Protein AF-A0A0C9PPQ0-F1 (afdb_monomer)

Sequence (159 aa):
MIILRGIDTSIFSTKIRKRFALRLSNYIRGSSIMSFKEEKEKYLKMSREEKMQHYKSDITTLEQILTLPNYFQKNKGVRVSYDLANKLSMWQGDITSLEIDAIVNAANSSLMGGGGVDGAIHRAAGPNLKKECATLNGCSVGEAKITGGYKLPAKRTIQ

Mean predicted aligned error: 10.85 Å

InterPro domains:
  IPR002589 Macro domain [PF01661] (104-157)
  IPR002589 Macro domain [PS51154] (75-159)
  IPR002589 Macro domain [SM00506] (87-158)
  IPR043472 Macro domain-like [G3DSA:3.40.220.10] (32-159)
  IPR043472 Macro domain-like [SSF52949] (69-153)

Organism: NCBI:txid64838

Secondary structure (DSSP, 8-state):
--------GGGS-HHHHHHHHHHHHHHHHHS----HHHHHHHHHHS-HHHHHTT--S--EEGGGSPBHHHHTTT-TT--S-HHHHTT-B---S-GGGEESSEEE----TT-S--SHHHHHHHHHH-HHHHHHHTTTT---TT---EEE-TTSSSSEEE-

Radius of gyration: 22.87 Å; Cα contacts (8 Å, |Δi|>4): 194; chains: 1; bounding box: 73×29×52 Å

Nearest PDB structures (foldseek):
  6y4y-assembly1_A  TM=9.584E-01  e=3.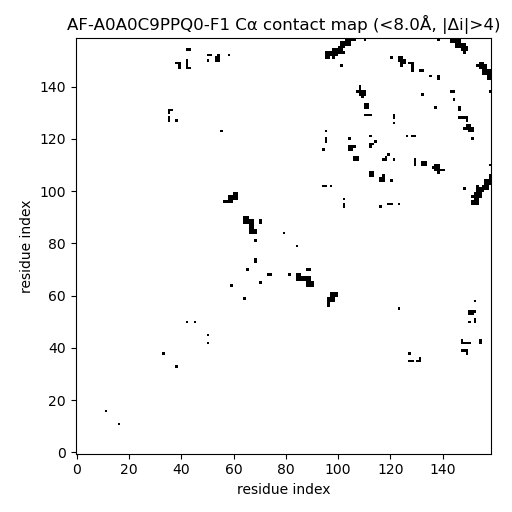527E-14  Escherichia coli K-12
  6y73-assembly5_E  TM=9.334E-01  e=3.763E-14  Homo sapiens
  6y73-assembly8_H  TM=9.447E-01  e=7.688E-14  Homo sapiens
  4iqy-assembly1_A  TM=9.299E-01  e=5.929E-14  Homo sapiens
  2x47-assembly1_A  TM=9.265E-01  e=3.007E-13  Homo sapiens

Foldseek 3Di:
DDDDPDDDCVPDDPVVVVVVVVVVVVVCVVPPPDALVNLLVVLLPDDLVRLVVLADDAADEPVNFDFQCRVVVPDPDDPDDPVVSRVHTDDDDLQLRYLEQEDEDPDDQQQQADDDNSVVQDVQQDDSSNVVSNVV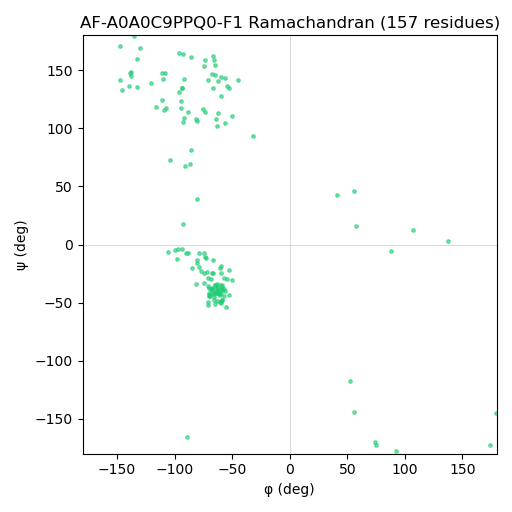RGADVPDWDKDASHSGSHRIYID

Structure (mmCIF, N/CA/C/O backbone):
data_AF-A0A0C9PPQ0-F1
#
_entry.id   AF-A0A0C9PPQ0-F1
#
loop_
_atom_site.group_PDB
_atom_site.id
_atom_site.type_symbol
_atom_site.label_atom_id
_atom_site.label_alt_id
_atom_site.label_comp_id
_atom_site.label_asym_id
_atom_site.label_entity_id
_atom_site.label_seq_id
_atom_site.pdbx_PDB_ins_code
_atom_site.Cartn_x
_atom_site.Cartn_y
_atom_site.Cartn_z
_atom_site.occupancy
_atom_site.B_iso_or_equiv
_atom_site.auth_seq_id
_atom_site.auth_comp_id
_atom_site.auth_asym_id
_atom_site.auth_atom_id
_atom_site.pdb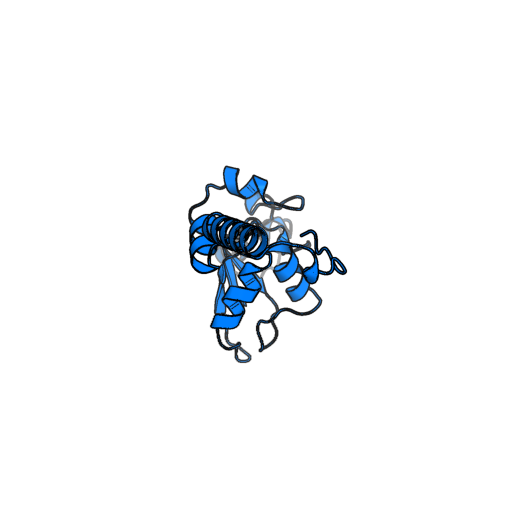x_PDB_model_num
ATOM 1 N N . MET A 1 1 ? 21.608 13.460 -11.856 1.00 28.03 1 MET A N 1
ATOM 2 C CA . MET A 1 1 ? 21.918 12.983 -13.220 1.00 28.03 1 MET A CA 1
ATOM 3 C C . MET A 1 1 ? 22.376 14.187 -14.029 1.00 28.03 1 MET A C 1
ATOM 5 O O . MET A 1 1 ? 21.540 14.999 -14.390 1.00 28.03 1 MET A O 1
ATOM 9 N N . ILE A 1 2 ? 23.686 14.366 -14.215 1.00 22.92 2 ILE A N 1
ATOM 10 C CA . ILE A 1 2 ? 24.225 15.450 -15.050 1.00 22.92 2 ILE A CA 1
ATOM 11 C C . ILE A 1 2 ? 24.382 14.872 -16.456 1.00 22.92 2 ILE A C 1
ATOM 13 O O . ILE A 1 2 ? 25.225 14.004 -16.670 1.00 22.92 2 ILE A O 1
ATOM 17 N N . ILE A 1 3 ? 23.540 15.300 -17.394 1.00 29.92 3 ILE A N 1
ATOM 18 C CA . ILE A 1 3 ? 23.726 15.000 -18.815 1.00 29.92 3 ILE A CA 1
ATOM 19 C C . ILE A 1 3 ? 24.524 16.164 -19.402 1.00 29.92 3 ILE A C 1
ATOM 21 O O . ILE A 1 3 ? 23.980 17.245 -19.602 1.00 29.92 3 ILE A O 1
ATOM 25 N N . LEU A 1 4 ? 25.810 15.947 -19.679 1.00 31.17 4 LEU A N 1
ATOM 26 C CA . LEU A 1 4 ? 26.595 16.861 -20.508 1.00 31.17 4 LEU A CA 1
ATOM 27 C C . LEU A 1 4 ? 26.277 16.547 -21.975 1.00 31.17 4 LEU A C 1
ATOM 29 O O . LEU A 1 4 ? 26.704 15.518 -22.496 1.00 31.17 4 LEU A O 1
ATOM 33 N N . ARG A 1 5 ? 25.501 17.406 -22.641 1.00 30.50 5 ARG A N 1
ATOM 34 C CA . ARG A 1 5 ? 25.386 17.398 -24.106 1.00 30.50 5 ARG A CA 1
ATOM 35 C C . ARG A 1 5 ? 26.389 18.391 -24.689 1.00 30.50 5 ARG A C 1
ATOM 37 O O . ARG A 1 5 ? 26.464 19.514 -24.209 1.00 30.50 5 ARG A O 1
ATOM 44 N N . GLY A 1 6 ? 27.115 17.978 -25.731 1.00 42.84 6 GLY A N 1
ATOM 45 C CA . GLY A 1 6 ? 27.848 18.900 -26.609 1.00 42.84 6 GLY A CA 1
ATOM 46 C C . GLY A 1 6 ? 29.374 18.953 -26.486 1.00 42.84 6 GLY A C 1
ATOM 47 O O . GLY A 1 6 ? 29.967 19.857 -27.058 1.00 42.84 6 GLY A O 1
ATOM 48 N N . ILE A 1 7 ? 30.038 18.015 -25.800 1.00 47.72 7 ILE A N 1
ATOM 49 C CA . ILE A 1 7 ? 31.509 17.930 -25.864 1.00 47.72 7 ILE A CA 1
ATOM 50 C C . ILE A 1 7 ? 31.889 17.026 -27.037 1.00 47.72 7 ILE A C 1
ATOM 52 O O . ILE A 1 7 ? 31.605 15.826 -27.008 1.00 47.72 7 ILE A O 1
ATOM 56 N N . ASP A 1 8 ? 32.527 17.596 -28.059 1.00 45.91 8 ASP A N 1
ATOM 57 C CA . ASP A 1 8 ? 33.126 16.819 -29.138 1.00 45.91 8 ASP A CA 1
ATOM 58 C C . ASP A 1 8 ? 34.226 15.913 -28.563 1.00 45.91 8 ASP A C 1
ATOM 60 O O . ASP A 1 8 ? 35.250 16.353 -28.036 1.00 45.91 8 ASP A O 1
ATOM 64 N N . THR A 1 9 ? 33.985 14.606 -28.620 1.00 49.62 9 THR A N 1
ATOM 65 C CA . THR A 1 9 ? 34.904 13.610 -28.067 1.00 49.62 9 THR A CA 1
ATOM 66 C C . THR A 1 9 ? 36.098 13.343 -28.986 1.00 49.62 9 THR A C 1
ATOM 68 O O . THR A 1 9 ? 37.029 12.648 -28.562 1.00 49.62 9 THR A O 1
ATOM 71 N N . SER A 1 10 ? 36.116 13.902 -30.209 1.00 54.38 10 SER A N 1
ATOM 72 C CA . SER A 1 10 ? 37.212 13.829 -31.196 1.00 54.38 10 SER A CA 1
ATOM 73 C C . SER A 1 10 ? 38.566 14.297 -30.643 1.00 54.38 10 SER A C 1
ATOM 75 O O . SER A 1 10 ? 39.597 13.736 -31.002 1.00 54.38 10 SER A O 1
ATOM 77 N N . ILE A 1 11 ? 38.547 15.221 -29.680 1.00 56.34 11 ILE A N 1
ATOM 78 C CA . ILE A 1 11 ? 39.725 15.905 -29.121 1.00 56.34 11 ILE A CA 1
ATOM 79 C C . ILE A 1 11 ? 40.458 15.045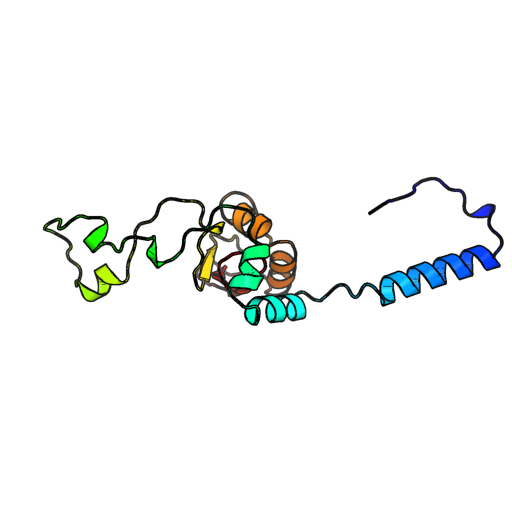 -28.069 1.00 56.34 11 ILE A C 1
ATOM 81 O O . ILE A 1 11 ? 41.612 15.294 -27.719 1.00 56.34 11 ILE A O 1
ATOM 85 N N . PHE A 1 12 ? 39.821 13.988 -27.554 1.00 56.72 12 PHE A N 1
ATOM 86 C CA . PHE A 1 12 ? 40.410 13.143 -26.515 1.00 56.72 12 PHE A CA 1
ATOM 87 C C . PHE A 1 12 ? 41.124 11.923 -27.098 1.00 56.72 12 PHE A C 1
ATOM 8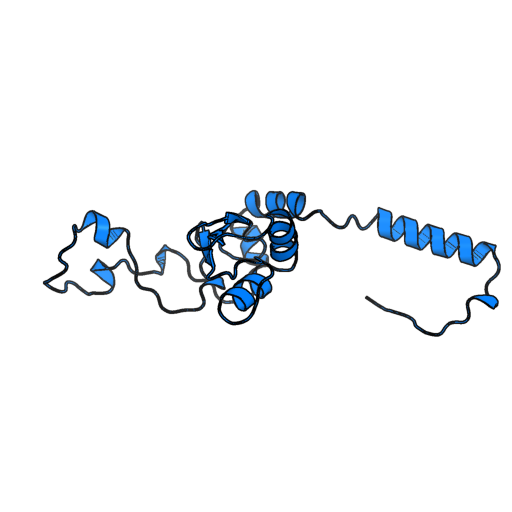9 O O . PHE A 1 12 ? 40.507 11.073 -27.743 1.00 56.72 12 PHE A O 1
ATOM 96 N N . SER A 1 13 ? 42.415 11.795 -26.767 1.00 60.91 13 SER A N 1
ATOM 97 C CA . SER A 1 13 ? 43.245 10.617 -27.049 1.00 60.91 13 SER A CA 1
ATOM 98 C C . SER A 1 13 ? 42.519 9.308 -26.712 1.00 60.91 13 SER A C 1
ATOM 100 O O . SER A 1 13 ? 41.856 9.190 -25.676 1.00 60.91 13 SER A O 1
ATOM 102 N N . THR A 1 14 ? 42.705 8.279 -27.544 1.00 63.31 14 THR A N 1
ATOM 103 C CA . THR A 1 14 ? 42.111 6.937 -27.406 1.00 63.31 14 THR A CA 1
ATOM 104 C C . THR A 1 14 ? 42.305 6.332 -26.007 1.00 63.31 14 THR A C 1
ATOM 106 O O . THR A 1 14 ? 41.436 5.608 -25.513 1.00 63.31 14 THR A O 1
ATOM 109 N N . LYS A 1 15 ? 43.407 6.673 -25.317 1.00 65.75 15 LYS A N 1
ATOM 110 C CA . LYS A 1 15 ? 43.662 6.276 -23.918 1.00 65.75 15 LYS A CA 1
ATOM 111 C C . LYS A 1 15 ? 42.670 6.904 -22.932 1.00 65.75 15 LYS A C 1
ATOM 113 O O . LYS A 1 15 ? 42.210 6.216 -22.024 1.00 65.75 15 LYS A O 1
ATOM 118 N N . ILE A 1 16 ? 42.312 8.175 -23.111 1.00 65.50 16 ILE A N 1
ATOM 119 C CA . ILE A 1 16 ? 41.387 8.905 -22.230 1.00 65.50 16 ILE A CA 1
ATOM 120 C C . ILE A 1 16 ? 39.964 8.371 -22.406 1.00 65.50 16 ILE A C 1
ATOM 122 O O . ILE A 1 16 ? 39.297 8.101 -21.409 1.00 65.50 16 ILE A O 1
ATOM 126 N N . ARG A 1 17 ? 39.538 8.099 -23.647 1.00 63.03 17 ARG A N 1
ATOM 127 C CA . ARG A 1 17 ? 38.227 7.487 -23.935 1.00 63.03 17 ARG A CA 1
ATOM 128 C C . ARG A 1 17 ? 38.064 6.124 -23.263 1.00 63.03 17 ARG A C 1
ATOM 130 O O . ARG A 1 17 ? 37.070 5.894 -22.578 1.00 63.03 17 ARG A O 1
ATOM 137 N N . LYS A 1 18 ? 39.067 5.244 -23.391 1.00 63.59 18 LYS A N 1
ATOM 138 C CA . LYS A 1 18 ? 39.062 3.930 -22.723 1.00 63.59 18 LYS A CA 1
ATOM 139 C C . LYS A 1 18 ? 39.024 4.071 -21.202 1.00 63.59 18 LYS A C 1
ATOM 141 O O . LYS A 1 18 ? 38.256 3.370 -20.553 1.00 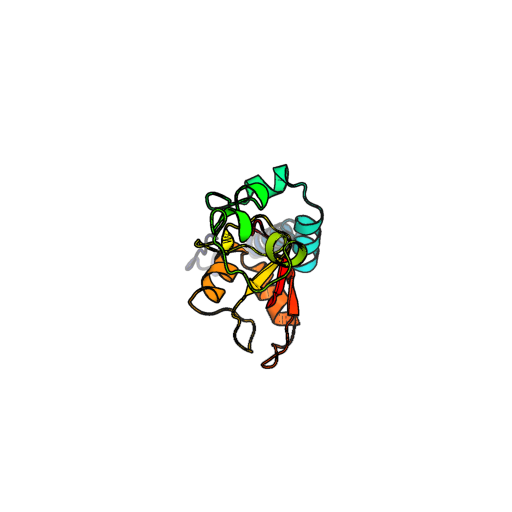63.59 18 LYS A O 1
ATOM 146 N N . ARG A 1 19 ? 39.798 5.000 -20.630 1.00 67.31 19 ARG A N 1
ATOM 147 C CA . ARG A 1 19 ? 39.849 5.228 -19.176 1.00 67.31 19 ARG A CA 1
ATOM 148 C C . ARG A 1 19 ? 38.539 5.804 -18.632 1.00 67.31 19 ARG A C 1
ATOM 150 O O . ARG A 1 19 ? 38.108 5.399 -17.557 1.00 67.31 19 ARG A O 1
ATOM 157 N N . PHE A 1 20 ? 37.880 6.686 -19.384 1.00 67.62 20 PHE A N 1
ATOM 158 C CA . PHE A 1 20 ? 36.571 7.233 -19.029 1.00 67.62 20 PHE A CA 1
ATOM 159 C C . PHE A 1 20 ? 35.473 6.166 -19.118 1.00 67.62 20 PHE A C 1
ATOM 161 O O . PHE A 1 20 ? 34.709 6.012 -18.172 1.00 67.62 20 PHE A O 1
ATOM 168 N N . ALA A 1 21 ? 35.456 5.356 -20.182 1.00 61.09 21 ALA A N 1
ATOM 169 C CA . ALA A 1 21 ? 34.521 4.239 -20.334 1.00 61.09 21 ALA A CA 1
ATOM 170 C C . ALA A 1 21 ? 34.696 3.168 -19.241 1.00 61.09 21 ALA A C 1
ATOM 172 O O . ALA A 1 21 ? 33.710 2.700 -18.678 1.00 61.09 21 ALA A O 1
ATOM 173 N N . LEU A 1 22 ? 35.938 2.828 -18.877 1.00 61.28 22 LEU A N 1
ATOM 174 C CA . LEU A 1 22 ? 36.236 1.931 -17.753 1.00 61.28 22 LEU A CA 1
ATOM 175 C C . LEU A 1 22 ? 35.777 2.516 -16.417 1.00 61.28 22 LEU A C 1
ATOM 177 O O . LEU A 1 22 ? 35.212 1.795 -15.603 1.00 61.28 22 LEU A O 1
ATOM 181 N N . ARG A 1 23 ? 35.975 3.819 -16.193 1.00 61.50 23 ARG A N 1
ATOM 182 C CA . ARG A 1 23 ? 35.533 4.495 -14.966 1.00 61.50 23 ARG A CA 1
ATOM 183 C C . ARG A 1 23 ? 34.009 4.583 -14.88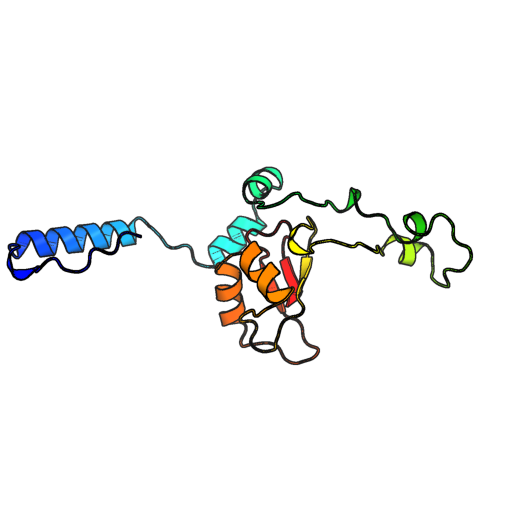5 1.00 61.50 23 ARG A C 1
ATOM 185 O O . ARG A 1 23 ? 33.466 4.355 -13.812 1.00 61.50 23 ARG A O 1
ATOM 192 N N . LEU A 1 24 ? 33.325 4.821 -16.007 1.00 60.53 24 LEU A N 1
ATOM 193 C CA . LEU A 1 24 ? 31.864 4.777 -16.100 1.00 60.53 24 LEU A CA 1
ATOM 194 C C . LEU A 1 24 ? 31.341 3.352 -15.871 1.00 60.53 24 LEU A C 1
ATOM 196 O O . LEU A 1 24 ? 30.427 3.156 -15.086 1.00 60.53 24 LEU A O 1
ATOM 200 N N . SER A 1 25 ? 31.968 2.347 -16.487 1.00 56.94 25 SER A N 1
ATOM 201 C CA . SER A 1 25 ? 31.645 0.929 -16.295 1.00 56.94 25 SER A CA 1
ATOM 202 C C . SER A 1 25 ? 31.884 0.468 -14.854 1.00 56.94 25 SER A C 1
ATOM 204 O O . SER A 1 25 ? 31.097 -0.309 -14.327 1.00 56.94 25 SER A O 1
ATOM 206 N N . ASN A 1 26 ? 32.934 0.955 -14.190 1.00 54.59 26 ASN A N 1
ATOM 207 C CA . ASN A 1 26 ? 33.207 0.664 -12.781 1.00 54.59 26 ASN A CA 1
ATOM 208 C C . ASN A 1 26 ? 32.265 1.429 -11.842 1.00 54.59 26 ASN A C 1
ATOM 210 O O . ASN A 1 26 ? 31.881 0.889 -10.815 1.00 54.59 26 ASN A O 1
ATOM 214 N N . TYR A 1 27 ? 31.841 2.642 -12.203 1.00 51.00 27 TYR A N 1
ATOM 215 C CA . TYR A 1 27 ? 30.813 3.388 -11.473 1.00 51.00 27 TYR A CA 1
ATOM 216 C C . TYR A 1 27 ? 29.435 2.721 -11.595 1.00 51.00 27 TYR A C 1
ATOM 218 O O . TYR A 1 27 ? 28.738 2.569 -10.600 1.00 51.00 27 TYR A O 1
ATOM 226 N N . ILE A 1 28 ? 29.077 2.238 -12.788 1.00 55.03 28 ILE A N 1
ATOM 227 C CA . ILE A 1 28 ? 27.855 1.456 -13.032 1.00 55.03 28 ILE A CA 1
ATOM 228 C C . ILE A 1 28 ? 27.931 0.092 -12.323 1.00 55.03 28 ILE A C 1
ATOM 230 O O . ILE A 1 28 ? 26.943 -0.344 -11.750 1.00 55.03 28 ILE A O 1
ATOM 234 N N . ARG A 1 29 ? 29.104 -0.560 -12.286 1.00 52.19 29 ARG A N 1
ATOM 235 C CA . ARG A 1 29 ? 29.321 -1.800 -11.514 1.00 52.19 29 ARG A CA 1
ATOM 236 C C . ARG A 1 29 ? 29.335 -1.584 -9.995 1.00 52.19 29 ARG A C 1
ATOM 238 O O . ARG A 1 29 ? 28.971 -2.496 -9.267 1.00 52.19 29 ARG A O 1
ATOM 245 N N . GLY A 1 30 ? 29.741 -0.404 -9.520 1.00 43.06 30 GLY A N 1
ATOM 246 C CA . GLY A 1 30 ? 29.730 -0.028 -8.100 1.00 43.06 30 GLY A CA 1
ATOM 247 C C . GLY A 1 30 ? 28.387 0.522 -7.608 1.00 43.06 30 GLY A C 1
ATOM 248 O O . GLY A 1 30 ? 28.109 0.489 -6.415 1.00 43.06 30 GLY A O 1
ATOM 249 N N . SER A 1 31 ? 27.532 0.995 -8.518 1.00 47.12 31 SER A N 1
ATOM 250 C CA . SER A 1 31 ? 26.158 1.421 -8.247 1.00 47.12 31 SER A CA 1
ATOM 251 C C . SER A 1 31 ? 25.196 0.342 -8.743 1.00 47.12 31 SER A C 1
ATOM 253 O O . SER A 1 31 ? 24.548 0.484 -9.777 1.00 47.12 31 SER A O 1
ATOM 255 N N . SER A 1 32 ? 25.142 -0.780 -8.021 1.00 52.16 32 SER A N 1
ATOM 256 C CA . SER A 1 32 ? 24.139 -1.821 -8.254 1.00 52.16 32 SER A CA 1
ATOM 257 C C . SER A 1 32 ? 22.742 -1.203 -8.144 1.00 52.16 32 SER A C 1
ATOM 259 O O . SER A 1 32 ? 22.277 -0.897 -7.045 1.00 52.16 32 SER A O 1
ATOM 261 N N . ILE A 1 33 ? 22.072 -0.986 -9.279 1.00 62.53 33 ILE A N 1
ATOM 262 C CA . ILE A 1 33 ? 20.646 -0.660 -9.301 1.00 62.53 33 ILE A CA 1
ATOM 263 C C . ILE A 1 33 ? 19.934 -1.883 -8.721 1.00 62.53 33 ILE A C 1
ATOM 265 O O . ILE A 1 33 ? 19.793 -2.886 -9.417 1.00 62.53 33 ILE A O 1
ATOM 269 N N . MET A 1 34 ? 19.519 -1.810 -7.452 1.00 73.06 34 MET A N 1
ATOM 270 C CA . MET A 1 34 ? 18.757 -2.889 -6.821 1.00 73.06 34 MET A CA 1
ATOM 271 C C . MET A 1 34 ? 17.546 -3.241 -7.689 1.00 73.06 34 MET A C 1
ATOM 273 O O . MET A 1 34 ? 16.819 -2.368 -8.182 1.00 73.06 34 MET A O 1
ATOM 277 N N . SER A 1 35 ? 17.328 -4.536 -7.880 1.00 92.38 35 SER A N 1
ATOM 278 C CA . SER A 1 35 ? 16.115 -5.037 -8.511 1.00 92.38 35 SER A CA 1
ATOM 279 C C . SER A 1 35 ? 14.899 -4.712 -7.638 1.00 92.38 35 SER A C 1
ATOM 281 O O . SER A 1 35 ? 14.995 -4.602 -6.413 1.00 92.38 35 SER A O 1
ATOM 283 N N . PHE A 1 36 ? 13.709 -4.615 -8.244 1.00 93.62 36 PHE A N 1
ATOM 284 C CA . PHE A 1 36 ? 12.487 -4.385 -7.463 1.00 93.62 36 PHE A CA 1
ATOM 285 C C . PHE A 1 36 ? 12.232 -5.508 -6.442 1.00 93.62 36 PHE A C 1
ATOM 287 O O . PHE A 1 36 ? 11.561 -5.265 -5.443 1.00 93.62 36 PHE A O 1
ATOM 294 N N . LYS A 1 37 ? 12.757 -6.720 -6.693 1.00 95.75 37 LYS A N 1
ATOM 295 C CA . LYS A 1 37 ? 12.646 -7.886 -5.808 1.00 95.75 37 LYS A CA 1
ATOM 296 C C . LYS A 1 37 ? 13.491 -7.705 -4.551 1.00 95.75 37 LYS A C 1
ATOM 298 O O . LYS A 1 37 ? 12.971 -7.856 -3.453 1.00 95.75 37 LYS A O 1
ATOM 303 N N . GLU A 1 38 ? 14.757 -7.324 -4.704 1.00 96.19 38 GLU A N 1
ATOM 304 C CA . GLU A 1 38 ? 15.638 -7.034 -3.565 1.00 96.19 38 GLU A CA 1
ATOM 305 C C . GLU A 1 38 ? 15.116 -5.846 -2.759 1.00 96.19 38 GLU A C 1
ATOM 307 O O . GLU A 1 38 ? 15.139 -5.864 -1.532 1.00 96.19 38 GLU A O 1
ATOM 312 N N . GLU A 1 39 ? 14.597 -4.819 -3.436 1.00 95.69 39 GLU A N 1
ATOM 313 C CA . GLU A 1 39 ? 14.041 -3.656 -2.750 1.00 95.69 39 GLU A CA 1
ATOM 314 C C . GLU A 1 39 ? 12.729 -3.982 -2.028 1.00 95.69 39 GLU A C 1
ATOM 316 O O . GLU A 1 39 ? 12.511 -3.514 -0.913 1.00 95.69 39 GLU A O 1
ATOM 321 N N . LYS A 1 40 ? 11.884 -4.837 -2.613 1.00 97.00 40 LYS A N 1
ATOM 322 C CA . LYS A 1 40 ? 10.694 -5.368 -1.943 1.00 97.00 40 LYS A CA 1
ATOM 323 C C . LYS A 1 40 ? 11.081 -6.128 -0.676 1.00 97.00 40 LYS A C 1
ATOM 325 O O . LYS A 1 40 ? 10.547 -5.828 0.386 1.00 97.00 40 LYS A O 1
ATOM 330 N N . GLU A 1 41 ? 12.030 -7.056 -0.767 1.00 97.56 41 GLU A N 1
ATOM 331 C CA . GLU A 1 41 ? 12.519 -7.813 0.391 1.00 97.56 41 GLU A CA 1
ATOM 332 C C . GLU A 1 41 ? 13.117 -6.903 1.465 1.00 97.56 41 GLU A C 1
ATOM 334 O O . GLU A 1 41 ? 12.830 -7.083 2.647 1.00 97.56 41 GLU A O 1
ATOM 339 N N . LYS A 1 42 ? 13.885 -5.885 1.060 1.00 96.56 42 LYS A N 1
ATOM 340 C CA . LYS A 1 42 ? 14.409 -4.862 1.968 1.00 96.56 42 LYS A CA 1
ATOM 341 C C . LYS A 1 42 ? 13.280 -4.195 2.755 1.00 96.56 42 LYS A C 1
ATOM 343 O O . LYS A 1 42 ? 13.337 -4.178 3.977 1.00 96.56 42 LYS A O 1
ATOM 348 N N . TYR A 1 43 ? 12.255 -3.668 2.081 1.00 96.62 43 TYR A N 1
ATOM 349 C CA . TYR A 1 43 ? 11.147 -2.977 2.754 1.00 96.62 43 TYR A CA 1
ATOM 350 C C . TYR A 1 43 ? 10.268 -3.906 3.598 1.00 96.62 43 TYR A C 1
ATOM 352 O O . TYR A 1 43 ? 9.707 -3.458 4.593 1.00 96.62 43 TYR A O 1
ATOM 360 N N . LEU A 1 44 ? 10.139 -5.182 3.226 1.00 96.12 44 LEU A N 1
ATOM 361 C CA . LEU A 1 44 ? 9.366 -6.156 4.002 1.00 96.12 44 LEU A CA 1
ATOM 362 C C . LEU A 1 44 ? 10.074 -6.613 5.282 1.00 96.12 44 LEU A C 1
ATOM 364 O O . LEU A 1 44 ? 9.397 -7.042 6.212 1.00 96.12 44 LEU A O 1
ATOM 368 N N . LYS A 1 45 ? 11.408 -6.535 5.325 1.00 96.75 45 LYS A N 1
ATOM 369 C CA . LYS A 1 45 ? 12.230 -6.918 6.486 1.00 96.75 45 LYS A CA 1
ATOM 370 C C . LYS A 1 45 ? 12.643 -5.737 7.365 1.00 96.75 45 LYS A C 1
ATOM 372 O O . LYS A 1 45 ? 13.160 -5.955 8.453 1.00 96.75 45 LYS A O 1
ATOM 377 N N . MET A 1 46 ? 12.447 -4.515 6.877 1.00 96.25 46 MET A N 1
ATOM 378 C CA . MET A 1 46 ? 12.783 -3.274 7.571 1.00 96.25 46 MET A CA 1
ATOM 379 C C . MET A 1 46 ? 11.974 -3.127 8.864 1.00 96.25 46 MET A C 1
ATOM 381 O O . MET A 1 46 ? 10.780 -3.448 8.876 1.00 96.25 46 MET A O 1
ATOM 385 N N . SER A 1 47 ? 12.598 -2.620 9.933 1.00 96.69 47 SER A N 1
ATOM 386 C CA . SER A 1 47 ? 11.849 -2.305 11.154 1.00 96.69 47 SER A CA 1
ATOM 387 C C . SER A 1 47 ? 10.875 -1.149 10.909 1.00 96.69 47 SER A C 1
ATOM 389 O O . SER A 1 47 ? 11.002 -0.391 9.941 1.00 96.69 47 SER A O 1
ATOM 391 N N . ARG A 1 48 ? 9.889 -0.985 11.795 1.00 93.81 48 ARG A N 1
ATOM 392 C CA . ARG A 1 48 ? 8.951 0.138 11.697 1.00 93.81 48 ARG A CA 1
ATOM 393 C C . ARG A 1 48 ? 9.688 1.477 11.796 1.00 93.81 48 ARG A C 1
ATOM 395 O O . ARG A 1 48 ? 9.446 2.367 10.990 1.00 93.81 48 ARG A O 1
ATOM 402 N N . GLU A 1 49 ? 10.627 1.589 12.728 1.00 94.31 49 GLU A N 1
ATOM 403 C CA . GLU A 1 49 ? 11.400 2.802 13.014 1.00 94.31 49 GLU A CA 1
ATOM 404 C C . GLU A 1 49 ? 12.277 3.208 11.825 1.00 94.31 49 GLU A C 1
ATOM 406 O O . GLU A 1 49 ? 12.352 4.383 11.469 1.00 94.31 49 GLU A O 1
ATOM 411 N N . GLU A 1 50 ? 12.911 2.233 11.171 1.00 95.44 50 GLU A N 1
ATOM 412 C CA . GLU A 1 50 ? 13.672 2.461 9.942 1.00 95.44 50 GLU A CA 1
ATOM 413 C C . GLU A 1 50 ? 12.748 2.883 8.794 1.00 95.44 50 GLU A C 1
ATOM 415 O O . GLU A 1 50 ? 13.051 3.823 8.055 1.00 95.44 50 GLU A O 1
ATOM 420 N N . LYS A 1 51 ? 11.585 2.232 8.663 1.00 94.12 51 LYS A N 1
ATOM 421 C CA . LYS A 1 51 ? 10.622 2.523 7.597 1.00 94.12 51 LYS A CA 1
ATOM 422 C C . LYS A 1 51 ? 10.043 3.930 7.705 1.00 94.12 51 LYS A C 1
ATOM 424 O O . LYS A 1 51 ? 9.864 4.586 6.677 1.00 94.12 51 LYS A O 1
ATOM 429 N N . MET A 1 52 ? 9.844 4.424 8.927 1.00 92.00 52 MET A N 1
ATOM 430 C CA . MET A 1 52 ? 9.361 5.781 9.196 1.00 92.00 52 MET A CA 1
ATOM 431 C C . MET A 1 52 ? 10.238 6.876 8.580 1.00 92.00 52 MET A C 1
ATOM 433 O O . MET A 1 52 ? 9.724 7.917 8.179 1.00 92.00 52 MET A O 1
ATOM 437 N N . GLN A 1 53 ? 11.540 6.629 8.407 1.00 92.12 53 GLN A N 1
ATOM 438 C CA . GLN A 1 53 ? 12.460 7.578 7.766 1.00 92.12 53 GLN A CA 1
ATOM 439 C C . GLN A 1 53 ? 12.159 7.798 6.272 1.00 92.12 53 GLN A C 1
ATOM 441 O O . GLN A 1 53 ? 12.694 8.717 5.652 1.00 92.12 53 GLN A O 1
ATOM 446 N N . HIS A 1 54 ? 11.326 6.948 5.665 1.00 90.94 54 HIS A N 1
ATOM 447 C CA . HIS A 1 54 ? 10.952 7.021 4.253 1.00 90.94 54 HIS A CA 1
ATOM 448 C C . HIS A 1 54 ? 9.587 7.666 3.999 1.00 90.94 54 HIS A C 1
ATOM 450 O O . HIS A 1 54 ? 9.218 7.856 2.834 1.00 90.94 54 HIS A O 1
ATOM 456 N N . TYR A 1 55 ? 8.844 7.997 5.054 1.00 90.44 55 TYR A N 1
ATOM 457 C CA . TYR A 1 55 ? 7.517 8.583 4.946 1.00 90.44 55 TYR A CA 1
ATOM 458 C C . TYR A 1 55 ? 7.590 10.028 4.444 1.00 90.44 55 TYR A C 1
ATOM 460 O O . TYR A 1 55 ? 8.513 10.775 4.759 1.00 90.44 55 TYR A O 1
ATOM 468 N N . LYS A 1 56 ? 6.628 10.407 3.598 1.00 83.31 56 LYS A N 1
ATOM 469 C CA . LYS A 1 56 ? 6.600 11.722 2.928 1.00 83.31 56 LYS A CA 1
ATOM 470 C C . LYS A 1 56 ? 5.555 12.682 3.497 1.00 83.31 56 LYS A C 1
ATOM 472 O O . LYS A 1 56 ? 5.493 13.824 3.055 1.00 83.31 56 LYS A O 1
ATOM 477 N N . SER A 1 57 ? 4.720 12.208 4.409 1.00 83.50 57 SER A N 1
ATOM 478 C CA . SER A 1 57 ? 3.600 12.937 4.992 1.00 83.50 57 SER A CA 1
ATOM 479 C C . SER A 1 57 ? 3.402 12.493 6.433 1.00 83.50 57 SER A C 1
ATOM 481 O O . SER A 1 57 ? 3.969 11.482 6.857 1.00 83.50 57 SER A O 1
ATOM 483 N N . ASP A 1 58 ? 2.540 13.212 7.145 1.00 91.44 58 ASP A N 1
ATOM 484 C CA . ASP A 1 58 ? 1.982 12.724 8.398 1.00 91.44 58 ASP A CA 1
ATOM 485 C C . ASP A 1 58 ? 1.297 11.378 8.169 1.00 91.44 58 ASP A C 1
ATOM 487 O O . ASP A 1 58 ? 0.713 11.126 7.108 1.00 91.44 58 ASP A O 1
ATOM 491 N N . ILE A 1 59 ? 1.424 10.507 9.162 1.00 95.44 59 ILE A N 1
ATOM 492 C CA . ILE A 1 59 ? 0.969 9.123 9.111 1.00 95.44 59 ILE A CA 1
ATOM 493 C C . ILE A 1 59 ? -0.224 8.945 10.023 1.00 95.44 59 ILE A C 1
ATOM 495 O O . ILE A 1 59 ? -0.260 9.486 11.127 1.00 95.44 59 ILE A O 1
ATOM 499 N N . THR A 1 60 ? -1.167 8.125 9.574 1.00 96.19 60 THR A N 1
ATOM 500 C CA . THR A 1 60 ? -2.269 7.655 10.406 1.00 96.19 60 THR A CA 1
ATOM 501 C C . THR A 1 60 ? -2.043 6.188 10.739 1.00 96.19 60 THR A C 1
ATOM 503 O O . THR A 1 60 ? -1.988 5.340 9.845 1.00 96.19 60 THR A O 1
ATOM 506 N N . THR A 1 61 ? -1.890 5.890 12.029 1.00 96.06 61 THR A N 1
ATOM 507 C CA . THR A 1 61 ? -1.759 4.509 12.513 1.00 96.06 61 THR A CA 1
ATOM 508 C C . THR A 1 61 ? -3.132 3.884 12.736 1.00 96.06 61 THR A C 1
ATOM 510 O O . THR A 1 61 ? -4.134 4.591 12.863 1.00 96.06 61 THR A O 1
ATOM 513 N N . LEU A 1 62 ? -3.193 2.553 12.802 1.00 93.38 62 LEU A N 1
ATOM 514 C CA . LEU A 1 62 ? -4.453 1.837 13.004 1.00 93.38 62 LEU A CA 1
ATOM 515 C C . LEU A 1 62 ? -5.151 2.238 14.316 1.00 93.38 62 LEU A C 1
ATOM 517 O O . LEU A 1 62 ? -6.373 2.341 14.353 1.00 93.38 62 LEU A O 1
ATOM 521 N N . GLU A 1 63 ? -4.386 2.529 15.369 1.00 93.69 63 GLU A N 1
ATOM 522 C CA . GLU A 1 63 ? -4.897 2.918 16.690 1.00 93.69 63 GLU A CA 1
ATOM 523 C C . GLU A 1 63 ? -5.589 4.287 16.682 1.00 93.69 63 GLU A C 1
ATOM 525 O O . GLU A 1 63 ? -6.436 4.559 17.530 1.00 93.69 63 GLU A O 1
ATOM 530 N N . GLN A 1 64 ? -5.240 5.152 15.727 1.00 94.50 64 GLN A N 1
ATOM 531 C CA . GLN A 1 64 ? -5.859 6.469 15.562 1.00 94.50 64 GLN A CA 1
ATOM 532 C C . GLN A 1 64 ? -7.199 6.394 14.817 1.00 94.50 64 GLN A C 1
ATOM 534 O O . GLN A 1 64 ? -7.954 7.368 14.798 1.00 94.50 64 GLN A O 1
ATOM 539 N N . ILE A 1 65 ? -7.510 5.255 14.191 1.00 94.50 65 ILE A N 1
ATOM 540 C CA . ILE A 1 65 ? -8.720 5.073 13.394 1.00 94.50 65 ILE A CA 1
ATOM 541 C C . ILE A 1 65 ? -9.814 4.461 14.267 1.00 94.50 65 ILE A C 1
ATOM 543 O O . ILE A 1 65 ? -9.719 3.325 14.729 1.00 94.50 65 ILE A O 1
ATOM 547 N N . LEU A 1 66 ? -10.908 5.201 14.444 1.00 92.62 66 LEU A N 1
ATOM 548 C CA . LEU A 1 66 ? -12.063 4.719 15.196 1.00 92.62 66 LEU A CA 1
ATOM 549 C C . LEU A 1 66 ? -12.749 3.551 14.478 1.00 92.62 66 LEU A C 1
ATOM 551 O O . LEU A 1 66 ? -13.052 3.627 13.285 1.00 92.62 66 LEU A O 1
ATOM 555 N N . THR A 1 67 ? -13.074 2.506 15.238 1.00 91.62 67 THR A N 1
ATOM 556 C CA . THR A 1 67 ? -13.974 1.436 14.792 1.00 91.62 67 THR A CA 1
ATOM 557 C C . THR A 1 67 ? -15.391 1.977 14.591 1.00 91.62 67 THR A C 1
ATOM 559 O O . THR A 1 67 ? -15.754 3.003 15.174 1.00 91.62 67 THR A O 1
ATOM 562 N N . LEU A 1 68 ? -16.235 1.300 13.806 1.00 89.00 68 LEU A N 1
ATOM 563 C CA . LEU A 1 68 ? -17.606 1.756 13.542 1.00 89.00 68 LEU A CA 1
ATOM 564 C C . LEU A 1 68 ? -18.418 2.042 14.822 1.00 89.00 68 LEU A C 1
ATOM 566 O O . LEU A 1 68 ? -19.071 3.087 14.858 1.00 89.00 68 LEU A O 1
ATOM 570 N N . PRO A 1 69 ? -18.382 1.206 15.886 1.00 86.56 69 PRO A N 1
ATOM 571 C CA . PRO A 1 69 ? -19.079 1.512 17.136 1.00 86.56 69 PRO A CA 1
ATOM 572 C C . PRO A 1 69 ? -18.604 2.804 17.811 1.00 86.56 69 PRO A C 1
ATOM 574 O O . PRO A 1 69 ? -19.408 3.507 18.425 1.00 86.56 69 PRO A O 1
ATOM 577 N N . ASN A 1 70 ? -17.310 3.114 17.700 1.00 87.12 70 ASN A N 1
ATOM 578 C CA . ASN A 1 70 ? -16.716 4.313 18.288 1.00 87.12 70 ASN A CA 1
ATOM 579 C C . ASN A 1 70 ? -16.953 5.551 17.414 1.00 87.12 70 ASN A C 1
ATOM 581 O O . ASN A 1 70 ? -17.160 6.641 17.942 1.00 87.12 70 ASN A O 1
ATOM 585 N N . TYR A 1 71 ? -16.968 5.378 16.090 1.00 84.06 71 TYR A N 1
ATOM 586 C CA . TYR A 1 71 ? -17.293 6.428 15.129 1.00 84.06 71 TYR A CA 1
ATOM 587 C C . TYR A 1 71 ? -18.751 6.883 15.284 1.00 84.06 71 TYR A C 1
ATOM 589 O O . TYR A 1 71 ? -19.039 8.065 15.456 1.00 84.06 71 TYR A O 1
ATOM 597 N N . PHE A 1 72 ? -19.690 5.936 15.294 1.00 79.50 72 PHE A N 1
ATOM 598 C CA . PHE A 1 72 ? -21.106 6.199 15.523 1.00 79.50 72 PHE A CA 1
ATOM 599 C C . PHE A 1 72 ? -21.426 6.094 17.014 1.00 79.50 72 PHE A C 1
ATOM 601 O O . PHE A 1 72 ? -22.131 5.163 17.401 1.00 79.50 72 PHE A O 1
ATOM 608 N N . GLN A 1 73 ? -20.898 7.018 17.833 1.00 68.94 73 GLN A N 1
ATOM 609 C CA . GLN A 1 73 ? -21.060 7.078 19.299 1.00 68.94 73 GLN A CA 1
ATOM 610 C C . GLN A 1 73 ? -22.424 6.526 19.764 1.00 68.94 73 GLN A C 1
ATOM 612 O O . GLN A 1 73 ? -23.438 7.219 19.752 1.00 68.94 73 GLN A O 1
ATOM 617 N N . LYS A 1 74 ? -22.441 5.227 20.108 1.00 57.78 74 LYS A N 1
ATOM 618 C CA . LYS A 1 74 ? -23.609 4.429 20.533 1.00 57.78 74 LYS A CA 1
ATOM 619 C C . LYS A 1 74 ? -24.926 4.675 19.759 1.00 57.78 74 LYS A C 1
ATOM 621 O O . LYS A 1 74 ? -26.002 4.681 20.361 1.00 57.78 74 LYS A O 1
ATOM 626 N N . ASN A 1 75 ? -24.895 4.803 18.430 1.00 55.56 75 ASN A N 1
ATOM 627 C CA . ASN A 1 75 ? -26.138 4.918 17.661 1.00 55.56 75 ASN A CA 1
ATOM 628 C C . ASN A 1 75 ? -26.896 3.583 17.559 1.00 55.56 75 ASN A C 1
ATOM 630 O O . ASN A 1 75 ? -26.465 2.611 16.933 1.00 55.56 75 ASN A O 1
ATOM 634 N N . LYS A 1 76 ? -28.075 3.590 18.193 1.00 61.94 76 LYS A N 1
ATOM 635 C CA . LYS A 1 76 ? -29.156 2.608 18.085 1.00 61.94 76 LYS A CA 1
ATOM 636 C C . LYS A 1 76 ? -29.480 2.356 16.607 1.00 61.94 76 LYS A C 1
ATOM 638 O O . LYS A 1 76 ? -30.044 3.229 15.956 1.00 61.94 76 LYS A O 1
ATOM 643 N N . GLY A 1 77 ? -29.164 1.166 16.092 1.00 62.56 77 GLY A N 1
ATOM 644 C CA . GLY A 1 77 ? -29.644 0.730 14.773 1.00 62.56 77 GLY A CA 1
ATOM 645 C C . GLY A 1 77 ? -28.644 0.024 13.858 1.00 62.56 77 GLY A C 1
ATOM 646 O O . GLY A 1 77 ? -29.023 -0.325 12.742 1.00 62.56 77 GLY A O 1
ATOM 647 N N . VAL A 1 78 ? -27.402 -0.235 14.283 1.00 60.75 78 VAL A N 1
ATOM 648 C CA . VAL A 1 78 ? -26.486 -1.078 13.495 1.00 60.75 78 VAL A CA 1
ATOM 649 C C . VAL A 1 78 ? -27.066 -2.496 13.411 1.00 60.75 78 VAL A C 1
ATOM 651 O O . VAL A 1 78 ? -27.077 -3.232 14.393 1.00 60.75 78 VAL A O 1
ATOM 654 N N . ARG A 1 79 ? -27.568 -2.889 12.232 1.00 72.31 79 ARG A N 1
ATOM 655 C CA . ARG A 1 79 ? -28.105 -4.239 11.951 1.00 72.31 79 ARG A CA 1
ATOM 656 C C . ARG A 1 79 ? -26.979 -5.244 11.668 1.00 72.31 79 ARG A C 1
ATOM 658 O O . ARG A 1 79 ? -27.081 -6.055 10.755 1.00 72.31 79 ARG A O 1
ATOM 665 N N . VAL A 1 80 ? -25.877 -5.143 12.405 1.00 75.19 80 VAL A N 1
ATOM 666 C CA . VAL A 1 80 ? -24.652 -5.927 12.210 1.00 75.19 80 VAL A CA 1
ATOM 667 C C . VAL A 1 80 ? -24.132 -6.348 13.582 1.00 75.19 80 VAL A C 1
ATOM 669 O O . VAL A 1 80 ? -24.279 -5.598 14.548 1.00 75.19 80 VAL A O 1
ATOM 672 N N . SER A 1 81 ? -23.552 -7.546 13.694 1.00 86.38 81 SER A N 1
ATOM 673 C CA . SER A 1 81 ? -22.985 -8.013 14.962 1.00 86.38 81 SER A CA 1
ATOM 674 C C . SER A 1 81 ? -21.883 -7.064 15.449 1.00 86.38 81 SER A C 1
ATOM 676 O O . SER A 1 81 ? -21.115 -6.522 14.651 1.00 86.38 81 SER A O 1
ATOM 678 N N . TYR A 1 82 ? -21.790 -6.871 16.767 1.00 84.56 82 TYR A N 1
ATOM 679 C CA . TYR A 1 82 ? -20.773 -5.998 17.360 1.00 84.56 82 TYR A CA 1
ATOM 680 C C . TYR A 1 82 ? -19.347 -6.451 17.015 1.00 84.56 82 TYR A C 1
ATOM 682 O O . TYR A 1 82 ? -18.506 -5.612 16.717 1.00 84.56 82 TYR A O 1
ATOM 690 N N . ASP A 1 83 ? -19.093 -7.766 16.986 1.00 88.44 83 ASP A N 1
ATOM 691 C CA . ASP A 1 83 ? -17.793 -8.329 16.590 1.00 88.44 83 ASP A CA 1
ATOM 692 C C . ASP A 1 83 ? -17.377 -7.892 15.175 1.00 88.44 83 ASP A C 1
ATOM 694 O O . ASP A 1 83 ? -16.242 -7.463 14.973 1.00 88.44 83 ASP A O 1
ATOM 698 N N . LEU A 1 84 ? -18.301 -7.929 14.207 1.00 88.44 84 LEU A N 1
ATOM 699 C CA . LEU A 1 84 ? -18.024 -7.455 12.852 1.00 88.44 84 LEU A CA 1
ATOM 700 C C . LEU A 1 84 ? -17.883 -5.929 12.817 1.00 88.44 84 LEU A C 1
ATOM 702 O O . LEU A 1 84 ? -16.947 -5.414 12.214 1.00 88.44 84 LEU A O 1
ATOM 706 N N . ALA A 1 85 ? -18.770 -5.200 13.497 1.00 87.25 85 ALA A N 1
ATOM 707 C CA . ALA A 1 85 ? -18.699 -3.742 13.555 1.00 87.25 85 ALA A CA 1
ATOM 708 C C . ALA A 1 85 ? -17.368 -3.253 14.157 1.00 87.25 85 ALA A C 1
ATOM 710 O O . ALA A 1 85 ? -16.807 -2.272 13.681 1.00 87.25 85 ALA A O 1
ATOM 711 N N . ASN A 1 86 ? -16.824 -3.955 15.154 1.00 89.06 86 ASN A N 1
ATOM 712 C CA . ASN A 1 86 ? -15.556 -3.608 15.794 1.00 89.06 86 ASN A CA 1
ATOM 713 C C . ASN A 1 86 ? -14.317 -3.905 14.923 1.00 89.06 86 ASN A C 1
ATOM 715 O O . ASN A 1 86 ? -13.222 -3.465 15.256 1.00 89.06 86 ASN A O 1
ATOM 719 N N . LYS A 1 87 ? -14.478 -4.632 13.810 1.00 91.62 87 LYS A N 1
ATOM 720 C CA . LYS A 1 87 ? -13.429 -4.901 12.805 1.00 91.62 87 LYS A CA 1
ATOM 721 C C . LYS A 1 87 ? -13.491 -3.950 11.609 1.00 91.62 87 LYS A C 1
ATOM 723 O O . LYS A 1 87 ? -12.661 -4.039 10.709 1.00 91.62 87 LYS A O 1
ATOM 728 N N . LEU A 1 88 ? -14.493 -3.079 11.573 1.00 92.06 88 LEU A N 1
ATOM 729 C CA . LEU A 1 88 ? -14.711 -2.118 10.507 1.00 92.06 88 LEU A CA 1
ATOM 730 C C . LEU A 1 88 ? -14.441 -0.716 11.033 1.00 92.06 88 LEU A C 1
ATOM 732 O O . LEU A 1 88 ? -14.753 -0.402 12.181 1.00 92.06 88 LEU A O 1
ATOM 736 N N . SER A 1 89 ? -13.944 0.141 10.154 1.00 93.69 89 SER A N 1
ATOM 737 C CA . SER A 1 89 ? -13.730 1.554 10.434 1.00 93.69 89 SER A CA 1
ATOM 738 C C . SER A 1 89 ? -14.173 2.378 9.237 1.00 93.69 89 SER A C 1
ATOM 740 O O . SER A 1 89 ? -14.063 1.934 8.094 1.00 93.69 89 SER A O 1
ATOM 742 N N . MET A 1 90 ? -14.653 3.590 9.499 1.00 91.50 90 MET A N 1
ATOM 743 C CA . MET A 1 90 ? -14.845 4.597 8.464 1.00 91.50 90 MET A CA 1
ATOM 744 C C . MET A 1 90 ? -13.822 5.698 8.695 1.00 91.50 90 MET A C 1
ATOM 746 O O . MET A 1 90 ? -13.732 6.255 9.787 1.00 91.50 90 MET A O 1
ATOM 750 N N . TRP A 1 91 ? -13.031 5.984 7.669 1.00 94.31 91 TRP A N 1
ATOM 751 C CA . TRP A 1 91 ? -11.937 6.935 7.749 1.00 94.31 91 TRP A CA 1
ATOM 752 C C . TRP A 1 91 ? -11.882 7.769 6.475 1.00 94.31 91 TRP A C 1
ATOM 754 O O . TRP A 1 91 ? -12.028 7.241 5.373 1.00 94.31 91 TRP A O 1
ATOM 764 N N . GLN A 1 92 ? -11.685 9.073 6.641 1.00 95.44 92 GLN A N 1
ATOM 765 C CA . GLN A 1 92 ? -11.553 10.025 5.548 1.00 95.44 92 GLN A CA 1
ATOM 766 C C . GLN A 1 92 ? -10.150 10.628 5.595 1.00 95.44 92 GLN A C 1
ATOM 768 O O . GLN A 1 92 ? -9.789 11.287 6.566 1.00 95.44 92 GLN A O 1
ATOM 773 N N . GLY A 1 93 ? -9.378 10.419 4.533 1.00 95.00 93 GLY A N 1
ATOM 774 C CA . GLY A 1 93 ? -8.016 10.924 4.414 1.00 95.00 93 GLY A CA 1
ATOM 775 C C . GLY A 1 93 ? -7.321 10.409 3.155 1.00 95.00 93 GLY A C 1
ATOM 776 O O . GLY A 1 93 ? -7.944 9.784 2.294 1.00 95.00 93 GLY A O 1
ATOM 777 N N . ASP A 1 94 ? -6.023 10.687 3.042 1.00 96.88 94 ASP A N 1
ATOM 778 C CA . ASP A 1 94 ? -5.179 10.170 1.962 1.00 96.88 94 ASP A CA 1
ATOM 779 C C . ASP A 1 94 ? -4.726 8.741 2.284 1.00 96.88 94 ASP A C 1
ATOM 781 O O . ASP A 1 94 ? -3.858 8.537 3.125 1.00 96.88 94 ASP A O 1
ATOM 785 N N . ILE A 1 95 ? -5.271 7.741 1.589 1.00 97.56 95 ILE A N 1
ATOM 786 C CA . ILE A 1 95 ? -4.961 6.320 1.827 1.00 97.56 95 ILE A CA 1
ATOM 787 C C . ILE A 1 95 ? -3.454 5.995 1.803 1.00 97.56 95 ILE A C 1
ATOM 789 O O . ILE A 1 95 ? -3.029 4.996 2.382 1.00 97.56 95 ILE A O 1
ATOM 793 N N . THR A 1 96 ? -2.626 6.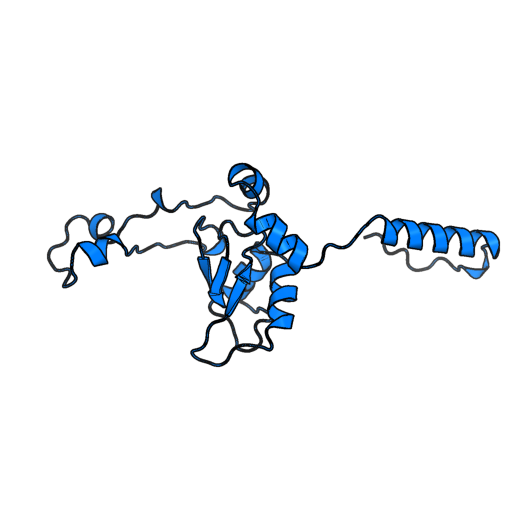829 1.162 1.00 97.81 96 THR A N 1
ATOM 794 C CA . THR A 1 96 ? -1.172 6.636 1.112 1.00 97.81 96 THR A CA 1
ATOM 795 C C . THR A 1 96 ? -0.460 6.926 2.437 1.00 97.81 96 THR A C 1
ATOM 797 O O . THR A 1 96 ? 0.701 6.539 2.574 1.00 97.81 96 THR A O 1
ATOM 800 N N . SER A 1 97 ? -1.137 7.531 3.421 1.00 97.50 97 SER A N 1
ATOM 801 C CA . SER A 1 97 ? -0.608 7.785 4.768 1.00 97.50 97 SER A CA 1
ATOM 802 C C . SER A 1 97 ? -0.938 6.698 5.799 1.00 97.50 97 SER A C 1
ATOM 804 O O . SER A 1 97 ? -0.484 6.792 6.940 1.00 97.50 97 SER A O 1
ATOM 806 N N . LEU A 1 98 ? -1.714 5.671 5.434 1.00 97.81 98 LEU A N 1
ATOM 807 C CA . LEU A 1 98 ? -2.138 4.623 6.366 1.00 97.81 98 LEU A CA 1
ATOM 808 C C . LEU A 1 98 ? -1.006 3.637 6.675 1.00 97.81 98 LEU A C 1
ATOM 810 O O . LEU A 1 98 ? -0.555 2.886 5.802 1.00 97.81 98 LEU A O 1
ATOM 814 N N . GLU A 1 99 ? -0.585 3.580 7.937 1.00 97.19 99 GLU A N 1
ATOM 815 C CA . GLU A 1 99 ? 0.357 2.574 8.437 1.00 97.19 99 GLU A CA 1
ATOM 816 C C . GLU A 1 99 ? -0.386 1.297 8.840 1.00 97.19 99 GLU A C 1
ATOM 818 O O . GLU A 1 99 ? -0.703 1.063 10.004 1.00 97.19 99 GLU A O 1
ATOM 823 N N . ILE A 1 100 ? -0.689 0.479 7.833 1.00 97.06 100 ILE A N 1
ATOM 824 C CA . ILE A 1 100 ? -1.415 -0.791 7.965 1.00 97.06 100 ILE A CA 1
ATOM 825 C C . ILE A 1 100 ? -0.743 -1.900 7.142 1.00 97.06 100 ILE A C 1
ATOM 827 O O . ILE A 1 100 ? 0.269 -1.692 6.470 1.00 97.06 100 ILE A O 1
ATOM 831 N N . ASP A 1 101 ? -1.284 -3.115 7.163 1.00 97.81 101 ASP A N 1
ATOM 832 C CA . ASP A 1 101 ? -0.678 -4.219 6.413 1.00 97.81 101 ASP A CA 1
ATOM 833 C C . ASP A 1 101 ? -0.835 -4.065 4.896 1.00 97.81 101 ASP A C 1
ATOM 835 O O . ASP A 1 101 ? 0.129 -4.265 4.150 1.00 97.81 101 ASP A O 1
ATOM 839 N N . ALA A 1 102 ? -2.018 -3.676 4.423 1.00 98.31 102 ALA A N 1
ATOM 840 C CA . ALA A 1 102 ? -2.275 -3.489 3.003 1.00 98.31 102 ALA A CA 1
ATOM 841 C C . ALA A 1 102 ? -3.288 -2.376 2.744 1.00 98.31 102 ALA A C 1
ATOM 843 O O . ALA A 1 102 ? -4.286 -2.265 3.450 1.00 98.31 102 ALA A O 1
ATOM 844 N N . ILE A 1 103 ? -3.051 -1.609 1.682 1.00 98.38 103 ILE A N 1
ATOM 845 C CA . ILE A 1 103 ? -4.054 -0.726 1.077 1.00 98.38 103 ILE A CA 1
ATOM 846 C C . ILE A 1 103 ? -4.489 -1.304 -0.269 1.00 98.38 103 ILE A C 1
ATOM 848 O O . ILE A 1 103 ? -3.688 -1.926 -0.974 1.00 98.38 103 ILE A O 1
ATOM 852 N N . VAL A 1 104 ? -5.750 -1.090 -0.630 1.00 98.50 104 VAL A N 1
ATOM 853 C CA . VAL A 1 104 ? -6.295 -1.499 -1.929 1.00 98.50 104 VAL A CA 1
ATOM 854 C C . VAL A 1 104 ? -6.236 -0.310 -2.883 1.00 98.50 104 VAL A C 1
ATOM 856 O O . VAL A 1 104 ? -6.635 0.798 -2.526 1.00 98.50 104 VAL A O 1
ATOM 859 N N . ASN A 1 105 ? -5.716 -0.534 -4.084 1.00 97.88 105 ASN A N 1
ATOM 860 C CA . ASN A 1 105 ? -5.704 0.436 -5.165 1.00 97.88 105 ASN A CA 1
ATOM 861 C C . ASN A 1 105 ? -6.956 0.265 -6.036 1.00 97.88 105 ASN A C 1
ATOM 863 O O . ASN A 1 105 ? -7.376 -0.852 -6.314 1.00 97.88 105 ASN A O 1
ATOM 867 N N . ALA A 1 106 ? -7.523 1.369 -6.521 1.00 95.94 106 ALA A N 1
ATOM 868 C CA . ALA A 1 106 ? -8.503 1.339 -7.602 1.00 95.94 106 ALA A CA 1
ATOM 869 C C . ALA A 1 106 ? -7.756 1.358 -8.946 1.00 95.94 106 ALA A C 1
ATOM 871 O O . ALA A 1 106 ? -7.735 2.372 -9.648 1.00 95.94 106 ALA A O 1
ATOM 872 N N . ALA A 1 107 ? -7.065 0.257 -9.249 1.00 93.56 107 ALA A N 1
ATOM 873 C CA . ALA A 1 107 ? -6.215 0.154 -10.425 1.00 93.56 107 ALA A CA 1
ATOM 874 C C . ALA A 1 107 ? -7.030 0.015 -11.722 1.00 93.56 107 ALA A C 1
ATOM 876 O O . ALA A 1 107 ? -8.184 -0.413 -11.741 1.00 93.56 107 ALA A O 1
ATOM 877 N N . ASN A 1 108 ? -6.392 0.348 -12.843 1.00 95.06 108 ASN A N 1
ATOM 878 C CA . ASN A 1 108 ? -6.866 -0.047 -14.168 1.00 95.06 108 ASN A CA 1
ATOM 879 C C . ASN A 1 108 ? -6.213 -1.372 -14.599 1.00 95.06 108 ASN A C 1
ATOM 881 O O . ASN A 1 108 ? -5.174 -1.764 -14.065 1.00 95.06 108 ASN A O 1
ATOM 885 N N . SER A 1 109 ? -6.770 -2.032 -15.617 1.00 96.00 109 SER A N 1
ATOM 886 C CA . SER A 1 109 ? -6.341 -3.371 -16.051 1.00 96.00 109 SER A CA 1
ATOM 887 C C . SER A 1 109 ? -4.875 -3.477 -16.486 1.00 96.00 109 SER A C 1
ATOM 889 O O . SER A 1 109 ? -4.331 -4.579 -16.502 1.00 96.00 109 SER A O 1
ATOM 891 N N . SER A 1 110 ? -4.199 -2.367 -16.809 1.00 94.62 110 SER A N 1
ATOM 892 C CA . SER A 1 110 ? -2.771 -2.392 -17.155 1.00 94.62 110 SER A CA 1
ATOM 893 C C . SER A 1 110 ? -1.845 -2.520 -15.941 1.00 94.62 110 SER A C 1
ATOM 895 O O . SER A 1 110 ? -0.701 -2.938 -16.101 1.00 94.62 110 SER A O 1
ATOM 897 N N . LEU A 1 111 ? -2.308 -2.141 -14.742 1.00 94.69 111 LEU A N 1
ATOM 898 C CA . LEU A 1 111 ? -1.497 -1.976 -13.526 1.00 94.69 111 LEU A CA 1
ATOM 899 C C . LEU A 1 111 ? -0.331 -0.971 -13.653 1.00 94.69 111 LEU A C 1
ATOM 901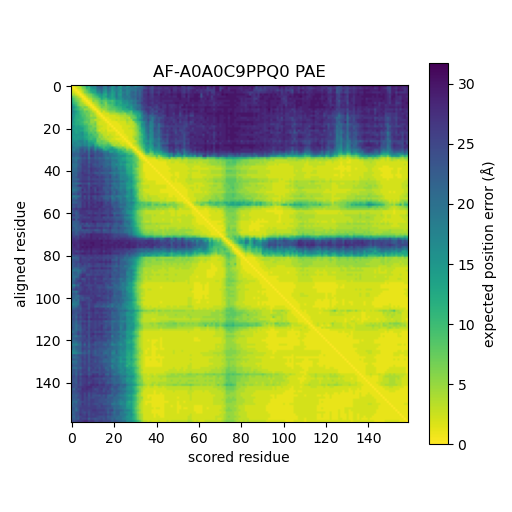 O O . LEU A 1 111 ? 0.578 -0.944 -12.822 1.00 94.69 111 LEU A O 1
ATOM 905 N N . MET A 1 112 ? -0.332 -0.118 -14.682 1.00 95.56 112 MET A N 1
ATOM 906 C CA . MET A 1 112 ? 0.760 0.827 -14.955 1.00 95.56 112 MET A CA 1
ATOM 907 C C . MET A 1 112 ? 0.550 2.212 -14.330 1.00 95.56 112 MET A C 1
ATOM 909 O O . MET A 1 112 ? 1.235 3.180 -14.697 1.00 95.56 112 MET A O 1
ATOM 913 N N . GLY A 1 113 ? -0.344 2.308 -13.350 1.00 92.75 113 GLY A N 1
ATOM 914 C CA . GLY A 1 113 ? -0.747 3.556 -12.724 1.00 92.75 113 GLY A CA 1
ATOM 915 C C . GLY A 1 113 ? -1.684 4.394 -13.598 1.00 92.75 113 GLY A C 1
ATOM 916 O O . GLY A 1 113 ? -2.097 3.988 -14.687 1.00 92.75 113 GLY A O 1
ATOM 917 N N . GLY A 1 114 ? -1.962 5.610 -13.133 1.00 94.88 114 GLY A N 1
ATOM 918 C CA . GLY A 1 114 ? -2.870 6.543 -13.791 1.00 94.88 114 GLY A CA 1
ATOM 919 C C . GLY A 1 114 ? -3.017 7.854 -13.016 1.00 94.88 114 GLY A C 1
ATOM 920 O O . GLY A 1 114 ? -2.059 8.352 -12.417 1.00 94.88 114 GLY A O 1
ATOM 921 N N . GLY A 1 115 ? -4.224 8.422 -13.045 1.00 95.25 115 GLY A N 1
ATOM 922 C CA . GLY A 1 115 ? -4.633 9.559 -12.212 1.00 95.25 115 GLY A CA 1
ATOM 923 C C . GLY A 1 115 ? -5.231 9.121 -10.868 1.00 95.25 115 GLY A C 1
ATOM 924 O O . GLY A 1 115 ? -5.101 7.968 -10.470 1.00 95.25 115 GLY A O 1
ATOM 925 N N . GLY A 1 116 ? -5.892 10.042 -10.160 1.00 97.56 116 GLY A N 1
ATOM 926 C CA . GLY A 1 116 ? -6.638 9.730 -8.932 1.00 97.56 116 GLY A CA 1
ATOM 927 C C . GLY A 1 116 ? -5.803 9.047 -7.839 1.00 97.56 116 GLY A C 1
ATOM 928 O O . GLY A 1 116 ? -4.617 9.354 -7.664 1.00 97.56 116 GLY A O 1
ATOM 929 N N . VAL A 1 117 ? -6.439 8.121 -7.113 1.00 97.81 117 VAL A N 1
ATOM 930 C CA . VAL A 1 117 ? -5.811 7.345 -6.030 1.00 97.81 117 VAL A CA 1
ATOM 931 C C . VAL A 1 117 ? -4.694 6.428 -6.541 1.00 97.81 117 VAL A C 1
ATOM 933 O O . VAL A 1 117 ? -3.655 6.325 -5.898 1.00 97.81 117 VAL A O 1
ATOM 936 N N . ASP A 1 118 ? -4.844 5.869 -7.742 1.00 98.12 118 ASP A N 1
ATOM 937 C CA . ASP A 1 118 ? -3.841 5.021 -8.395 1.00 98.12 118 ASP A CA 1
ATOM 938 C C . ASP A 1 118 ? -2.528 5.785 -8.622 1.00 98.12 118 ASP A C 1
ATOM 940 O O . ASP A 1 118 ? -1.442 5.395 -8.180 1.00 98.12 118 ASP A O 1
ATOM 944 N N . GLY A 1 119 ? -2.636 6.983 -9.198 1.00 98.00 119 GLY A N 1
ATOM 945 C CA . GLY A 1 119 ? -1.504 7.891 -9.331 1.00 98.00 119 GLY A CA 1
ATOM 946 C C . GLY A 1 119 ? -0.886 8.285 -7.985 1.00 98.00 119 GLY A C 1
ATOM 947 O O . GLY A 1 119 ? 0.340 8.384 -7.889 1.00 98.00 119 GLY A O 1
ATOM 948 N N . ALA A 1 120 ? -1.702 8.516 -6.950 1.00 97.94 120 ALA A N 1
ATOM 949 C CA . ALA A 1 120 ? -1.214 8.851 -5.611 1.00 97.94 120 ALA A CA 1
ATOM 950 C C . ALA A 1 120 ? -0.393 7.700 -5.009 1.00 97.94 120 ALA A C 1
ATOM 952 O O . ALA A 1 120 ? 0.755 7.916 -4.613 1.00 97.94 120 ALA A O 1
ATOM 953 N N . ILE A 1 121 ? -0.917 6.473 -5.058 1.00 98.19 121 ILE A N 1
ATOM 954 C CA . ILE A 1 121 ? -0.251 5.253 -4.586 1.00 98.19 121 ILE A CA 1
ATOM 955 C C . ILE A 1 121 ? 1.076 5.039 -5.323 1.00 98.19 121 ILE A C 1
ATOM 957 O O . ILE A 1 121 ? 2.110 4.858 -4.679 1.00 98.19 121 ILE A O 1
ATOM 961 N N . HIS A 1 122 ? 1.102 5.144 -6.656 1.00 98.06 122 HIS A N 1
ATOM 962 C CA . HIS A 1 122 ? 2.343 4.997 -7.428 1.00 98.06 122 HIS A CA 1
ATOM 963 C C . HIS A 1 122 ? 3.399 6.063 -7.096 1.00 98.06 122 HIS A C 1
ATOM 965 O O . HIS A 1 122 ? 4.589 5.745 -6.997 1.00 98.06 122 HIS A O 1
ATOM 971 N N . ARG A 1 123 ? 3.000 7.328 -6.903 1.00 97.12 123 ARG A N 1
ATOM 972 C CA . ARG A 1 123 ? 3.929 8.411 -6.521 1.00 97.12 123 ARG A CA 1
ATOM 973 C C . ARG A 1 123 ? 4.475 8.235 -5.102 1.00 97.12 123 ARG A C 1
ATOM 975 O O . ARG A 1 123 ? 5.656 8.523 -4.858 1.00 97.12 123 ARG A O 1
ATOM 982 N N . ALA A 1 124 ? 3.635 7.778 -4.177 1.00 97.06 124 ALA A N 1
ATOM 983 C CA . ALA A 1 124 ? 4.007 7.540 -2.790 1.00 97.06 124 ALA A CA 1
ATOM 984 C C . ALA A 1 124 ? 4.934 6.321 -2.662 1.00 97.06 124 ALA A C 1
ATOM 986 O O . ALA A 1 124 ? 6.048 6.472 -2.159 1.00 97.06 124 ALA A O 1
ATOM 987 N N . ALA A 1 125 ? 4.552 5.168 -3.226 1.00 97.12 125 ALA A N 1
ATOM 988 C CA . ALA A 1 125 ? 5.331 3.925 -3.198 1.00 97.12 125 ALA A CA 1
ATOM 989 C C . ALA A 1 125 ? 6.686 4.042 -3.918 1.00 97.12 125 ALA A C 1
ATOM 991 O O . ALA A 1 125 ? 7.685 3.454 -3.498 1.00 97.12 125 ALA A O 1
ATOM 992 N N . GLY A 1 126 ? 6.743 4.839 -4.989 1.00 96.25 126 GLY A N 1
ATOM 993 C CA . GLY A 1 126 ? 7.941 5.037 -5.797 1.00 96.25 126 GLY A CA 1
ATOM 994 C C . GLY A 1 126 ? 8.045 4.082 -6.994 1.00 96.25 126 GLY A C 1
ATOM 995 O O . GLY A 1 126 ? 7.154 3.275 -7.260 1.00 96.25 126 GLY A O 1
ATOM 996 N N . PRO A 1 127 ? 9.144 4.172 -7.767 1.00 96.25 127 PRO A N 1
ATOM 997 C CA . PRO A 1 127 ? 9.230 3.566 -9.098 1.00 96.25 127 PRO A CA 1
ATOM 998 C C . PRO A 1 127 ? 9.196 2.034 -9.090 1.00 96.25 127 PRO A C 1
ATOM 1000 O O . PRO A 1 127 ? 8.809 1.433 -10.091 1.00 96.25 127 PRO A O 1
ATOM 1003 N N . ASN A 1 128 ? 9.588 1.389 -7.990 1.00 97.38 128 ASN A N 1
ATOM 1004 C CA . ASN A 1 128 ? 9.647 -0.069 -7.927 1.00 97.38 128 ASN A CA 1
ATOM 1005 C C . ASN A 1 128 ? 8.271 -0.726 -7.874 1.00 97.38 128 ASN A C 1
ATOM 1007 O O . ASN A 1 128 ? 8.150 -1.831 -8.389 1.00 97.38 128 ASN A O 1
ATOM 1011 N N . LEU A 1 129 ? 7.232 -0.014 -7.418 1.00 98.00 129 LEU A N 1
ATOM 1012 C CA . LEU A 1 129 ? 5.858 -0.493 -7.551 1.00 98.00 129 LEU A CA 1
ATOM 1013 C C . LEU A 1 129 ? 5.490 -0.696 -9.022 1.00 98.00 129 LEU A C 1
ATOM 1015 O O . LEU A 1 129 ? 5.048 -1.767 -9.412 1.00 98.00 129 LEU A O 1
ATOM 1019 N N . LYS A 1 130 ? 5.767 0.301 -9.872 1.00 97.31 130 LYS A N 1
ATOM 1020 C CA . LYS A 1 130 ? 5.517 0.187 -11.317 1.00 97.31 130 LYS A CA 1
ATOM 1021 C C . LYS A 1 130 ? 6.349 -0.931 -11.958 1.00 97.31 130 LYS A C 1
ATOM 1023 O O . LYS A 1 130 ? 5.847 -1.624 -12.836 1.00 97.31 130 LYS A O 1
ATOM 1028 N N . LYS A 1 131 ? 7.601 -1.120 -11.524 1.00 97.69 131 LYS A N 1
ATOM 1029 C CA . LYS A 1 131 ? 8.443 -2.226 -12.012 1.00 97.69 131 LYS A CA 1
ATOM 1030 C C . LYS A 1 131 ? 7.873 -3.592 -11.627 1.00 97.69 131 LYS A C 1
ATOM 1032 O O . LYS A 1 131 ? 7.897 -4.488 -12.459 1.00 97.69 131 LYS A O 1
ATOM 1037 N N . GLU A 1 132 ? 7.366 -3.748 -10.405 1.00 98.06 132 GLU A N 1
ATOM 1038 C CA . GLU A 1 132 ? 6.711 -4.983 -9.968 1.00 98.06 132 GLU A CA 1
ATOM 1039 C C . GLU A 1 132 ? 5.415 -5.228 -10.746 1.00 98.06 132 GLU A C 1
ATOM 1041 O O . GLU A 1 132 ? 5.250 -6.313 -11.304 1.00 98.06 132 GLU A O 1
ATOM 1046 N N . CYS A 1 133 ? 4.550 -4.215 -10.879 1.00 97.94 133 CYS A N 1
ATOM 1047 C CA . CYS A 1 133 ? 3.305 -4.314 -11.643 1.00 97.94 133 CYS A CA 1
ATOM 1048 C C . CYS A 1 133 ? 3.539 -4.733 -13.100 1.00 97.94 133 CYS A C 1
ATOM 1050 O O . CYS A 1 133 ? 2.799 -5.560 -13.629 1.00 97.94 133 CYS A O 1
ATOM 1052 N N . ALA A 1 134 ? 4.610 -4.241 -13.731 1.00 97.19 134 ALA A N 1
ATOM 1053 C CA . ALA A 1 134 ? 4.979 -4.635 -15.091 1.00 97.19 134 ALA A CA 1
ATOM 1054 C C . ALA A 1 134 ? 5.271 -6.143 -15.243 1.00 97.19 134 ALA A C 1
ATOM 1056 O O . ALA A 1 134 ? 5.203 -6.662 -16.352 1.00 97.19 134 ALA A O 1
ATOM 1057 N N . THR A 1 135 ? 5.569 -6.864 -14.154 1.00 97.25 135 THR A N 1
ATOM 1058 C CA . THR A 1 135 ? 5.776 -8.327 -14.176 1.00 97.25 135 THR A CA 1
ATOM 1059 C C . THR A 1 135 ? 4.495 -9.137 -13.985 1.00 97.25 135 THR A C 1
ATOM 1061 O O . THR A 1 135 ? 4.518 -10.358 -14.127 1.00 97.25 135 THR A O 1
ATOM 1064 N N . LEU A 1 136 ? 3.379 -8.477 -13.667 1.00 96.38 136 LEU A N 1
ATOM 1065 C CA . LEU A 1 136 ? 2.117 -9.136 -13.336 1.00 96.38 136 LEU A CA 1
ATOM 1066 C C . LEU A 1 136 ? 1.212 -9.380 -14.549 1.00 96.38 136 LEU A C 1
ATOM 1068 O O . LEU A 1 136 ? 0.208 -10.072 -14.398 1.00 96.38 136 LEU A O 1
ATOM 1072 N N . ASN A 1 137 ? 1.557 -8.856 -15.731 1.00 95.56 137 ASN A N 1
ATOM 1073 C CA . ASN A 1 137 ? 0.768 -8.969 -16.967 1.00 95.56 137 ASN A CA 1
ATOM 1074 C C . ASN A 1 137 ? -0.679 -8.447 -16.823 1.00 95.56 137 ASN A C 1
ATOM 1076 O O . ASN A 1 137 ? -1.627 -9.113 -17.233 1.00 95.56 137 ASN A O 1
ATOM 1080 N N . GLY A 1 138 ? -0.854 -7.265 -16.219 1.00 95.88 138 GLY A N 1
ATOM 1081 C CA . GLY A 1 138 ? -2.167 -6.630 -16.031 1.00 95.88 138 GLY A CA 1
ATOM 1082 C C . GLY A 1 138 ? -3.034 -7.288 -14.949 1.00 95.88 138 GLY A C 1
ATOM 1083 O O . GLY A 1 138 ? -2.548 -8.120 -14.188 1.00 95.88 138 GLY A O 1
ATOM 1084 N N . CYS A 1 139 ? -4.310 -6.915 -14.855 1.00 97.25 139 CYS A N 1
ATOM 1085 C CA . CYS A 1 139 ? -5.307 -7.526 -13.967 1.00 97.25 139 CYS A CA 1
ATOM 1086 C C . CYS A 1 139 ? -6.687 -7.512 -14.634 1.00 97.25 139 CYS A C 1
ATOM 1088 O O . CYS A 1 139 ? -7.091 -6.482 -15.183 1.00 97.25 139 CYS A O 1
ATOM 1090 N N . SER A 1 140 ? -7.400 -8.639 -14.612 1.00 96.94 140 SER A N 1
ATOM 1091 C CA . SER A 1 140 ? -8.756 -8.713 -15.165 1.00 96.94 140 SER A CA 1
ATOM 1092 C C . SER A 1 140 ? -9.745 -8.010 -14.235 1.00 96.94 140 SER A C 1
ATOM 1094 O O . SER A 1 140 ? -9.535 -7.927 -13.026 1.00 96.94 140 SER A O 1
ATOM 1096 N N . VAL A 1 141 ? -10.856 -7.515 -14.782 1.00 95.50 141 VAL A N 1
ATOM 1097 C CA . VAL A 1 141 ? -11.919 -6.909 -13.966 1.00 95.50 141 VAL A CA 1
ATOM 1098 C C . VAL A 1 141 ? -12.451 -7.938 -12.963 1.00 95.50 141 VAL A C 1
ATOM 1100 O O . VAL A 1 141 ? -12.837 -9.036 -13.354 1.00 95.50 141 VAL A O 1
ATOM 1103 N N . GLY A 1 142 ? -12.481 -7.567 -11.679 1.00 94.56 142 GLY A N 1
ATOM 1104 C CA . GLY A 1 142 ? -12.919 -8.436 -10.580 1.00 94.56 142 GLY A CA 1
ATOM 1105 C C . GLY A 1 142 ? -11.815 -9.305 -9.968 1.00 94.56 142 GLY A C 1
ATOM 1106 O O . GLY A 1 142 ? -12.060 -9.951 -8.952 1.00 94.56 142 GLY A O 1
ATOM 1107 N N . GLU A 1 143 ? -10.608 -9.301 -10.537 1.00 97.25 143 GLU A N 1
ATOM 1108 C CA . GLU A 1 143 ? -9.426 -9.936 -9.950 1.00 97.25 143 GLU A CA 1
ATOM 1109 C C . GLU A 1 143 ? -8.584 -8.923 -9.168 1.00 97.25 143 GLU A C 1
ATOM 1111 O O . GLU A 1 143 ? -8.745 -7.712 -9.318 1.00 97.25 143 GLU A O 1
ATOM 1116 N N . ALA A 1 144 ? -7.665 -9.427 -8.342 1.00 96.88 144 ALA A N 1
ATOM 1117 C CA . ALA A 1 144 ? -6.742 -8.598 -7.579 1.00 96.88 144 ALA A CA 1
ATOM 1118 C C . ALA A 1 144 ? -5.330 -9.192 -7.563 1.00 96.88 144 ALA A C 1
ATOM 1120 O O . ALA A 1 144 ? -5.160 -10.417 -7.556 1.00 96.88 144 ALA A O 1
ATOM 1121 N N . LYS A 1 145 ? -4.300 -8.336 -7.516 1.00 97.94 145 LYS A N 1
ATOM 1122 C CA . LYS A 1 145 ? -2.892 -8.778 -7.439 1.00 97.94 145 LYS A CA 1
ATOM 1123 C C . LYS A 1 145 ? -2.112 -8.038 -6.361 1.00 97.94 145 LYS A C 1
ATOM 1125 O O . LYS A 1 145 ? -2.181 -6.823 -6.244 1.00 97.94 145 LYS A O 1
ATOM 1130 N N . ILE A 1 146 ? -1.328 -8.776 -5.574 1.00 98.25 146 ILE A N 1
ATOM 1131 C CA . ILE A 1 146 ? -0.580 -8.211 -4.445 1.00 98.25 146 ILE A CA 1
ATOM 1132 C C . ILE A 1 146 ? 0.853 -7.818 -4.827 1.00 98.25 146 ILE A C 1
ATOM 1134 O O . ILE A 1 146 ? 1.597 -8.601 -5.418 1.00 98.25 146 ILE A O 1
ATOM 1138 N N . THR A 1 147 ? 1.268 -6.632 -4.393 1.00 98.56 147 THR A N 1
ATOM 1139 C CA . THR A 1 147 ? 2.609 -6.060 -4.586 1.00 98.56 147 THR A CA 1
ATOM 1140 C C . THR A 1 147 ? 3.194 -5.540 -3.271 1.00 98.56 147 THR A C 1
ATOM 1142 O O . THR A 1 147 ? 2.518 -5.486 -2.239 1.00 98.56 147 THR A O 1
ATOM 1145 N N . GLY A 1 148 ? 4.483 -5.195 -3.261 1.00 98.44 148 GLY A N 1
ATOM 1146 C CA . GLY A 1 148 ? 5.104 -4.481 -2.146 1.00 98.44 148 GLY A CA 1
ATOM 1147 C C . GLY A 1 148 ? 4.567 -3.051 -2.010 1.00 98.44 148 GLY A C 1
ATOM 1148 O O . GLY A 1 148 ? 4.263 -2.396 -3.002 1.00 98.44 148 GLY A O 1
ATOM 1149 N N . GLY A 1 149 ? 4.482 -2.542 -0.777 1.00 97.81 149 GLY A N 1
ATOM 1150 C CA . GLY A 1 149 ? 4.147 -1.135 -0.518 1.00 97.81 149 GLY A CA 1
ATOM 1151 C C . GLY A 1 149 ? 5.328 -0.178 -0.726 1.00 97.81 149 GLY A C 1
ATOM 1152 O O . GLY A 1 149 ? 5.135 1.016 -0.950 1.00 97.81 149 GLY A O 1
ATOM 1153 N N . TYR A 1 150 ? 6.560 -0.699 -0.718 1.00 97.50 150 TYR A N 1
ATOM 1154 C CA . TYR A 1 150 ? 7.794 0.078 -0.864 1.00 97.50 150 TYR A CA 1
ATOM 1155 C C . TYR A 1 150 ? 7.853 1.238 0.141 1.00 97.50 150 TYR A C 1
ATOM 1157 O O . TYR A 1 150 ? 7.850 1.005 1.347 1.00 97.50 150 TYR A O 1
ATOM 1165 N N . LYS A 1 151 ? 7.891 2.481 -0.350 1.00 97.06 151 LYS A N 1
ATOM 1166 C CA . LYS A 1 151 ? 7.956 3.694 0.473 1.00 97.06 151 LYS A CA 1
ATOM 1167 C C . LYS A 1 151 ? 6.633 4.049 1.155 1.00 97.06 151 LYS A C 1
ATOM 1169 O O . LYS A 1 151 ? 6.619 4.978 1.955 1.00 97.06 151 LYS A O 1
ATOM 1174 N N . LEU A 1 152 ? 5.537 3.354 0.842 1.00 97.75 152 LEU A N 1
ATOM 1175 C CA . LEU A 1 152 ? 4.289 3.515 1.583 1.00 97.75 152 LEU A CA 1
ATOM 1176 C C . LEU A 1 152 ? 4.466 3.038 3.031 1.00 97.75 152 LEU A C 1
ATOM 1178 O O . LEU A 1 152 ? 5.146 2.033 3.254 1.00 97.75 152 LEU A O 1
ATOM 1182 N N . PRO A 1 153 ? 3.789 3.670 4.001 1.00 97.50 153 PRO A N 1
ATOM 1183 C CA . PRO A 1 153 ? 3.627 3.120 5.344 1.00 97.50 153 PRO A CA 1
ATOM 1184 C C . PRO A 1 153 ? 2.997 1.729 5.310 1.00 97.50 153 PRO A C 1
ATOM 1186 O O . PRO A 1 153 ? 3.497 0.808 5.961 1.00 97.50 153 PRO A O 1
ATOM 1189 N N . ALA A 1 154 ? 2.008 1.527 4.432 1.00 97.94 154 ALA A N 1
ATOM 1190 C CA . ALA A 1 154 ? 1.448 0.214 4.154 1.00 97.94 154 ALA A CA 1
ATOM 1191 C C . ALA A 1 154 ? 2.526 -0.805 3.734 1.00 97.94 154 ALA A C 1
ATOM 1193 O O . ALA A 1 154 ? 3.426 -0.501 2.943 1.00 97.94 154 ALA A O 1
ATOM 1194 N N . LYS A 1 155 ? 2.475 -2.038 4.253 1.00 97.81 155 LYS A N 1
ATOM 1195 C CA . LYS A 1 155 ? 3.461 -3.081 3.884 1.00 97.81 155 LYS A CA 1
ATOM 1196 C C . LYS A 1 155 ? 3.252 -3.578 2.456 1.00 97.81 155 LYS A C 1
ATOM 1198 O O . LYS A 1 155 ? 4.221 -3.888 1.755 1.00 97.81 155 LYS A O 1
ATOM 1203 N N . ARG A 1 156 ? 1.996 -3.662 2.024 1.00 98.62 156 ARG A N 1
ATOM 1204 C CA . ARG A 1 156 ? 1.576 -4.173 0.719 1.00 98.62 156 ARG A CA 1
ATOM 1205 C C . ARG A 1 156 ? 0.574 -3.236 0.056 1.00 98.62 156 ARG A C 1
ATOM 1207 O O . ARG A 1 156 ? -0.100 -2.442 0.706 1.00 98.62 156 ARG A O 1
ATOM 1214 N N . THR A 1 157 ? 0.464 -3.383 -1.251 1.00 98.25 157 THR A N 1
ATOM 1215 C CA . THR A 1 157 ? -0.629 -2.832 -2.051 1.00 98.25 157 THR A CA 1
ATOM 1216 C C . THR A 1 157 ? -1.332 -3.992 -2.740 1.00 98.25 157 THR A C 1
ATOM 1218 O O . THR A 1 157 ? -0.681 -4.944 -3.177 1.00 98.25 157 THR A O 1
ATOM 1221 N N . ILE A 1 158 ? -2.656 -3.947 -2.786 1.00 98.50 158 ILE A N 1
ATOM 1222 C CA . ILE A 1 158 ? -3.485 -4.889 -3.538 1.00 98.50 158 ILE A CA 1
ATOM 1223 C C . ILE A 1 158 ? -4.059 -4.095 -4.705 1.00 98.50 158 ILE A C 1
ATOM 1225 O O . ILE A 1 158 ? -4.755 -3.111 -4.474 1.00 98.50 158 ILE A O 1
ATOM 1229 N N . GLN A 1 159 ? -3.680 -4.467 -5.923 1.00 97.12 159 GLN A N 1
ATOM 1230 C CA . GLN A 1 159 ? -4.113 -3.837 -7.168 1.00 97.12 159 GLN A CA 1
ATOM 1231 C C . GLN A 1 159 ? -5.436 -4.406 -7.645 1.00 97.12 159 GLN A C 1
ATOM 1233 O O . GLN A 1 159 ? -5.561 -5.651 -7.551 1.00 97.12 159 GLN A O 1
#

pLDDT: mean 84.45, std 18.91, range [22.92, 98.62]

Solvent-accessible surface area (backbone atoms only — not comparable to full-atom values): 9489 Å² total; per-residue (Å²): 136,87,82,86,80,86,77,76,67,86,82,53,56,72,67,55,53,53,53,50,51,50,50,50,52,48,47,53,67,70,52,70,76,73,50,54,65,60,48,35,52,50,53,72,71,49,51,71,75,64,52,57,77,55,53,91,65,80,71,45,47,65,87,78,54,47,28,38,57,65,64,47,70,80,59,88,77,72,94,62,58,67,74,60,37,62,76,36,65,74,86,89,79,66,76,64,30,36,44,44,67,64,44,77,46,78,56,60,51,64,42,74,63,59,64,74,68,25,27,48,44,47,66,54,27,30,73,49,45,48,57,50,31,68,74,58,78,37,47,60,93,94,57,75,50,81,48,58,14,55,42,26,58,14,57,22,32,34,58